Protein AF-A0A3N0FDI0-F1 (afdb_monomer_lite)

pLDDT: mean 93.11, std 6.27, range [53.53, 98.31]

Sequence (89 aa):
PDVLKSQYYPTLRNVLLQKGGASDKVKTFEDAHLNKLLDGIASATDRGKRLALVGEVQNYLIDQAYVIPIFEEPQVFAGRAATKGIGFE

Foldseek 3Di:
DDCLCQCCPQCHVNPVVADPYPDPPHDDDDDVVLNVLSVQLVPDPDPVSNVVSVVVSVVVCVVVVVDDDDDDDDDDDDDDPPDPDDDDD

Radius of gyration: 17.34 Å; chains: 1; bounding box: 39×26×46 Å

Organism: NCBI:txid1577887

Secondary structure (DSSP, 8-state):
---HHHHHSTTTT-TT--TTSS-SS--S---HHHHHHHHHHHH--SHHHHHHHHHHHHHHHHHTTS--------------TT-------

Structure (mmCIF, N/CA/C/O backbone):
data_AF-A0A3N0FDI0-F1
#
_entry.id   AF-A0A3N0FDI0-F1
#
loop_
_atom_site.group_PDB
_atom_site.id
_atom_site.type_symbol
_atom_site.label_atom_id
_atom_site.label_alt_id
_atom_site.label_comp_id
_atom_site.label_asym_id
_atom_site.label_entity_id
_atom_site.label_seq_id
_atom_site.pdbx_PDB_ins_code
_atom_site.Cartn_x
_atom_site.Cartn_y
_atom_site.Cartn_z
_atom_site.occupancy
_atom_site.B_iso_or_equiv
_atom_site.auth_seq_id
_atom_site.auth_comp_id
_atom_site.auth_asym_id
_atom_site.auth_atom_id
_atom_site.pdbx_PDB_model_num
ATOM 1 N N . PRO A 1 1 ? -9.326 6.300 0.626 1.00 53.53 1 PRO A N 1
ATOM 2 C CA . PRO A 1 1 ? -7.991 6.784 1.040 1.00 53.53 1 PRO A CA 1
ATOM 3 C C . PRO A 1 1 ? -7.047 5.587 1.084 1.00 53.53 1 PRO A C 1
ATOM 5 O O . PRO A 1 1 ? -7.198 4.724 1.935 1.00 53.53 1 PRO A O 1
ATOM 8 N N . ASP A 1 2 ? -6.193 5.482 0.077 1.00 72.62 2 ASP A N 1
ATOM 9 C CA . ASP A 1 2 ? -5.243 4.386 -0.063 1.00 72.62 2 ASP A CA 1
ATOM 10 C C . ASP A 1 2 ? -3.813 4.931 0.083 1.00 72.62 2 ASP A C 1
ATOM 12 O O . ASP A 1 2 ? -3.560 6.090 -0.254 1.00 72.62 2 ASP A O 1
ATOM 16 N N . VAL A 1 3 ? -2.893 4.119 0.607 1.00 87.81 3 VAL A N 1
ATOM 17 C CA . VAL A 1 3 ? -1.490 4.496 0.850 1.00 87.81 3 VAL A CA 1
ATOM 18 C C . VAL A 1 3 ? -0.495 3.645 0.055 1.00 87.81 3 VAL A C 1
ATOM 20 O O . VAL A 1 3 ? 0.710 3.749 0.302 1.00 87.81 3 VAL A O 1
ATOM 23 N N . LEU A 1 4 ? -0.953 2.840 -0.917 1.00 94.94 4 LEU A N 1
ATOM 24 C CA . LEU A 1 4 ? -0.104 1.891 -1.651 1.00 94.94 4 LEU A CA 1
ATOM 25 C C . LEU A 1 4 ? 1.069 2.586 -2.343 1.00 94.94 4 LEU A C 1
ATOM 27 O O . LEU A 1 4 ? 2.208 2.154 -2.175 1.00 94.94 4 LEU A O 1
ATOM 31 N N . LYS A 1 5 ? 0.844 3.711 -3.042 1.00 93.88 5 LYS A N 1
ATOM 32 C CA . LYS A 1 5 ? 1.954 4.443 -3.685 1.00 93.88 5 LYS A CA 1
ATOM 33 C C . LYS A 1 5 ? 2.982 4.899 -2.652 1.00 93.88 5 LYS A C 1
ATOM 35 O O . LYS A 1 5 ? 4.171 4.668 -2.830 1.00 93.88 5 LYS A O 1
ATOM 40 N N . SER A 1 6 ? 2.532 5.481 -1.540 1.00 94.50 6 SER A N 1
ATOM 41 C CA . SER A 1 6 ? 3.430 5.910 -0.461 1.00 94.50 6 SER A CA 1
ATOM 42 C C . SER A 1 6 ? 4.254 4.759 0.118 1.00 94.50 6 SER A C 1
ATOM 44 O O . SER A 1 6 ? 5.416 4.961 0.466 1.00 94.50 6 SER A O 1
ATOM 46 N N . GLN A 1 7 ? 3.668 3.566 0.229 1.00 95.00 7 GLN A N 1
ATOM 47 C CA . GLN A 1 7 ? 4.316 2.390 0.801 1.00 95.00 7 GLN A CA 1
ATOM 48 C C . GLN A 1 7 ? 5.332 1.743 -0.157 1.00 95.00 7 GLN A C 1
ATOM 50 O O . GLN A 1 7 ? 6.458 1.456 0.250 1.00 95.00 7 GLN A O 1
ATOM 55 N N . TYR A 1 8 ? 4.952 1.532 -1.420 1.00 95.38 8 TYR A N 1
ATOM 56 C CA . TYR A 1 8 ? 5.678 0.647 -2.341 1.00 95.38 8 TYR A CA 1
ATOM 57 C C . TYR A 1 8 ? 6.490 1.365 -3.429 1.00 95.38 8 TYR A C 1
ATOM 59 O O . TYR A 1 8 ? 7.381 0.748 -4.012 1.00 95.38 8 TYR A O 1
ATOM 67 N N . TYR A 1 9 ? 6.226 2.647 -3.706 1.00 95.44 9 TYR A N 1
ATOM 68 C CA . TYR A 1 9 ? 6.894 3.354 -4.803 1.00 95.44 9 TYR A CA 1
ATOM 69 C C . TYR A 1 9 ? 8.371 3.673 -4.475 1.00 95.44 9 TYR A C 1
ATOM 71 O O . TYR A 1 9 ? 8.652 4.083 -3.341 1.00 95.44 9 TYR A O 1
ATOM 79 N N . PRO A 1 10 ? 9.312 3.561 -5.441 1.00 94.00 10 PRO A N 1
ATOM 80 C CA . PRO A 1 10 ? 10.754 3.636 -5.182 1.00 94.00 10 PRO A CA 1
ATOM 81 C C . PRO A 1 10 ? 11.225 4.920 -4.497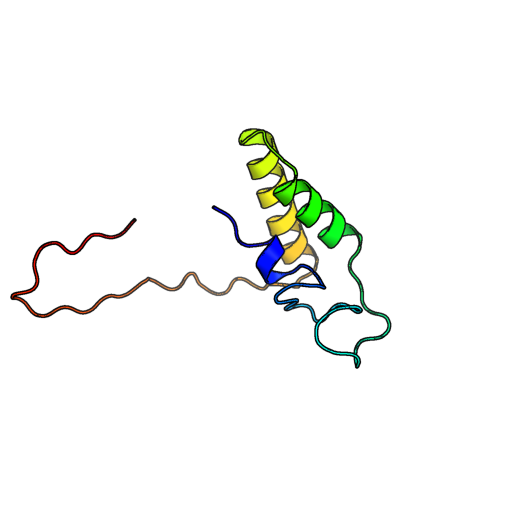 1.00 94.00 10 PRO A C 1
ATOM 83 O O . PRO A 1 10 ? 12.105 4.879 -3.646 1.00 94.00 10 PRO A O 1
ATOM 86 N N . THR A 1 11 ? 10.627 6.065 -4.830 1.00 92.81 11 THR A N 1
ATOM 87 C CA . THR A 1 11 ? 11.040 7.380 -4.309 1.00 92.81 11 THR A CA 1
ATOM 88 C C . THR A 1 11 ? 10.323 7.802 -3.021 1.00 92.81 11 THR A C 1
ATOM 90 O O . THR A 1 11 ? 10.492 8.934 -2.573 1.00 92.81 11 THR A O 1
ATOM 93 N N . LEU A 1 12 ? 9.504 6.922 -2.430 1.00 92.12 12 LEU A N 1
ATOM 94 C CA . LEU A 1 12 ? 8.756 7.171 -1.190 1.00 92.12 12 LEU A CA 1
ATOM 95 C C . LEU A 1 12 ? 9.276 6.253 -0.071 1.00 92.12 12 LEU A C 1
ATOM 97 O O . LEU A 1 12 ? 10.485 6.200 0.145 1.00 92.12 12 LEU A O 1
ATOM 101 N N . ARG A 1 13 ? 8.410 5.540 0.669 1.00 92.19 13 ARG A N 1
ATOM 102 C CA . ARG A 1 13 ? 8.875 4.624 1.731 1.00 92.19 13 ARG A CA 1
ATOM 103 C C . ARG A 1 13 ? 9.638 3.422 1.175 1.00 92.19 13 ARG A C 1
ATOM 105 O O . ARG A 1 13 ? 10.542 2.940 1.847 1.00 92.19 13 ARG A O 1
ATOM 112 N N . ASN A 1 14 ? 9.297 2.982 -0.040 1.00 92.75 14 ASN A N 1
ATOM 113 C CA . ASN A 1 14 ? 10.007 1.950 -0.795 1.00 92.75 14 ASN A CA 1
ATOM 114 C C . ASN A 1 14 ? 10.274 0.664 0.008 1.00 92.75 14 ASN A C 1
ATOM 116 O O . ASN A 1 14 ? 11.415 0.220 0.124 1.00 92.75 14 ASN A O 1
ATOM 120 N N . VAL A 1 15 ? 9.232 0.049 0.574 1.00 94.06 15 VAL A N 1
ATOM 121 C CA . VAL A 1 15 ? 9.414 -1.147 1.423 1.00 94.06 15 VAL A CA 1
ATOM 122 C C . VAL A 1 15 ? 9.983 -2.367 0.695 1.00 94.06 15 VAL A C 1
ATOM 124 O O . VAL A 1 15 ? 10.536 -3.249 1.342 1.00 94.06 15 VAL A O 1
ATOM 127 N N . LEU A 1 16 ? 9.902 -2.401 -0.638 1.00 94.56 16 LEU A N 1
ATOM 128 C CA . LEU A 1 16 ? 10.526 -3.443 -1.465 1.00 94.56 16 LEU A CA 1
ATOM 129 C C . LEU A 1 16 ? 12.004 -3.157 -1.766 1.00 94.56 16 LEU A C 1
ATOM 131 O O . LEU A 1 16 ? 12.661 -3.961 -2.420 1.00 94.56 16 LEU A O 1
ATOM 135 N N . LEU A 1 17 ? 12.523 -2.008 -1.319 1.00 94.38 17 LEU A N 1
ATOM 136 C CA . LEU A 1 17 ? 13.897 -1.565 -1.543 1.00 94.38 17 LEU A CA 1
ATOM 137 C C . LEU A 1 17 ? 14.279 -1.549 -3.030 1.00 94.38 17 LEU A C 1
ATOM 139 O O . LEU A 1 17 ? 15.400 -1.891 -3.391 1.00 94.38 17 LEU A O 1
ATOM 143 N N . GLN A 1 18 ? 13.363 -1.133 -3.906 1.00 94.69 18 GLN A N 1
ATOM 144 C CA . GLN A 1 18 ? 13.651 -0.966 -5.330 1.00 94.69 18 GLN A CA 1
ATOM 145 C C . GLN A 1 18 ? 14.792 0.042 -5.539 1.00 94.69 18 GLN A C 1
ATOM 147 O O . GLN A 1 18 ? 14.960 0.986 -4.755 1.00 94.69 18 GLN A O 1
ATOM 152 N N . LYS A 1 19 ? 15.563 -0.133 -6.616 1.00 95.00 19 LYS A N 1
ATOM 153 C CA . LYS A 1 19 ? 16.612 0.816 -7.009 1.00 95.00 19 LYS A CA 1
ATOM 154 C C . LYS A 1 19 ? 16.032 2.229 -7.188 1.00 95.00 19 LYS A C 1
ATOM 156 O O . LYS A 1 19 ? 14.876 2.397 -7.569 1.00 95.00 19 LYS A O 1
ATOM 161 N N . GLY A 1 20 ? 16.850 3.253 -6.948 1.00 87.69 20 GLY A N 1
ATOM 162 C CA . GLY A 1 20 ? 16.430 4.658 -7.068 1.00 87.69 20 GLY A CA 1
ATOM 163 C C . GLY A 1 20 ? 15.665 5.209 -5.856 1.00 87.69 20 GLY A C 1
ATOM 164 O O . GLY A 1 20 ? 15.205 6.348 -5.906 1.00 87.69 20 GLY A O 1
ATOM 165 N N . GLY A 1 21 ? 15.542 4.427 -4.779 1.00 86.75 21 GLY A N 1
ATOM 166 C CA . GLY A 1 21 ? 15.037 4.895 -3.488 1.00 86.75 21 GLY A CA 1
ATOM 167 C C . GLY A 1 21 ? 16.123 5.351 -2.515 1.00 86.75 21 GLY A C 1
ATOM 168 O O . GLY A 1 21 ? 17.233 5.694 -2.909 1.00 86.75 21 GLY A O 1
ATOM 169 N N . ALA A 1 22 ? 15.803 5.336 -1.216 1.00 82.31 22 ALA A N 1
ATOM 170 C CA . ALA A 1 22 ? 16.678 5.862 -0.161 1.00 82.31 22 ALA A CA 1
ATOM 171 C C . ALA A 1 22 ? 18.016 5.114 0.009 1.00 82.31 22 ALA A C 1
ATOM 173 O O . ALA A 1 22 ? 18.960 5.671 0.566 1.00 82.31 22 ALA A O 1
ATOM 174 N N . SER A 1 23 ? 18.109 3.857 -0.441 1.00 83.06 23 SER A N 1
ATOM 175 C CA . SER A 1 23 ? 19.348 3.078 -0.395 1.00 83.06 23 SER A CA 1
ATOM 176 C C . SER A 1 23 ? 20.017 3.034 -1.762 1.00 83.06 23 SER A C 1
ATOM 178 O O . SER A 1 23 ? 19.413 2.630 -2.752 1.00 83.06 23 SER A O 1
ATOM 180 N N . ASP A 1 24 ? 21.306 3.350 -1.795 1.00 88.00 24 ASP A N 1
ATOM 181 C CA . ASP A 1 24 ? 22.158 3.186 -2.967 1.00 88.00 24 ASP A CA 1
ATOM 182 C C . ASP A 1 24 ? 22.644 1.739 -3.155 1.00 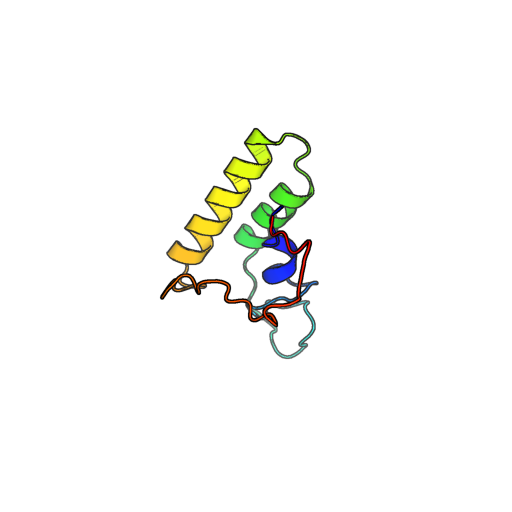88.00 24 ASP A C 1
ATOM 184 O O . ASP A 1 24 ? 23.281 1.440 -4.162 1.00 88.00 24 ASP A O 1
ATOM 188 N N . LYS A 1 25 ? 22.359 0.824 -2.222 1.00 91.56 25 LYS A N 1
ATOM 189 C CA . LYS A 1 25 ? 22.862 -0.559 -2.255 1.00 91.56 25 LYS A CA 1
ATOM 190 C C . LYS A 1 25 ? 22.144 -1.432 -3.277 1.00 91.56 25 LYS A C 1
ATOM 192 O O . LYS A 1 25 ? 22.757 -2.333 -3.846 1.00 91.56 25 LYS A O 1
ATOM 197 N N . VAL A 1 26 ? 20.862 -1.172 -3.530 1.00 92.44 26 VAL A N 1
ATOM 198 C CA . VAL A 1 26 ? 20.089 -1.934 -4.513 1.00 92.44 26 VAL A CA 1
ATOM 199 C C . VAL A 1 26 ? 20.304 -1.327 -5.891 1.00 92.44 26 VAL A C 1
ATOM 201 O O . VAL A 1 26 ? 19.894 -0.202 -6.169 1.00 92.44 26 VAL A O 1
ATOM 204 N N . LYS A 1 27 ? 20.996 -2.073 -6.753 1.00 92.62 27 LYS A N 1
ATOM 205 C CA . LYS A 1 27 ? 21.388 -1.602 -8.089 1.00 92.62 27 LYS A CA 1
ATOM 206 C C . LYS A 1 27 ? 20.471 -2.098 -9.204 1.00 92.62 27 LYS A C 1
ATOM 208 O O . LYS A 1 27 ? 20.358 -1.432 -10.228 1.00 92.62 27 LYS A O 1
ATOM 213 N N . THR A 1 28 ? 19.840 -3.257 -9.024 1.00 94.94 28 THR A N 1
ATOM 214 C CA . THR A 1 28 ? 19.205 -3.994 -10.129 1.00 94.94 28 THR A CA 1
ATOM 215 C C . THR A 1 28 ? 17.713 -4.217 -9.945 1.00 94.94 28 THR A C 1
ATOM 217 O O . THR A 1 28 ? 16.984 -4.117 -10.927 1.00 94.94 28 THR A O 1
ATOM 220 N N . PHE A 1 29 ? 17.254 -4.491 -8.721 1.00 95.56 29 PHE A N 1
ATOM 221 C CA . PHE A 1 29 ? 15.851 -4.806 -8.475 1.00 95.56 29 PHE A CA 1
ATOM 222 C C . PHE A 1 29 ? 14.947 -3.590 -8.710 1.00 95.56 29 PHE A C 1
ATOM 224 O O . PHE A 1 29 ? 15.177 -2.503 -8.176 1.00 95.56 29 PHE A O 1
ATOM 231 N N . GLU A 1 30 ? 13.923 -3.799 -9.526 1.00 95.75 30 GLU A N 1
ATOM 232 C CA . GLU A 1 30 ? 12.868 -2.854 -9.868 1.00 95.75 30 GLU A CA 1
ATOM 233 C C . GLU A 1 30 ? 11.649 -3.660 -10.319 1.00 95.75 30 GLU A C 1
ATOM 235 O O . GLU A 1 30 ? 11.791 -4.617 -11.080 1.00 95.75 30 GLU A O 1
ATOM 240 N N . ASP A 1 31 ? 10.462 -3.229 -9.907 1.00 97.44 31 ASP A N 1
ATOM 241 C CA . ASP A 1 31 ? 9.193 -3.726 -10.418 1.00 97.44 31 ASP A CA 1
ATOM 242 C C . ASP A 1 31 ? 8.463 -2.604 -11.169 1.00 97.44 31 ASP A C 1
ATOM 244 O O . ASP A 1 31 ? 7.637 -1.861 -10.632 1.00 97.44 31 ASP A O 1
ATOM 248 N N . ALA A 1 32 ? 8.809 -2.448 -12.447 1.00 97.38 32 ALA A N 1
ATOM 249 C CA . ALA A 1 32 ? 8.255 -1.392 -13.290 1.00 97.38 32 ALA A CA 1
ATOM 250 C C . ALA A 1 32 ? 6.741 -1.551 -13.523 1.00 97.38 32 ALA A C 1
ATOM 252 O O . ALA A 1 32 ? 6.043 -0.557 -13.748 1.00 97.38 32 ALA A O 1
ATOM 253 N N . HIS A 1 33 ? 6.222 -2.782 -13.464 1.00 98.19 33 HIS A N 1
ATOM 254 C CA . HIS A 1 33 ? 4.796 -3.042 -13.618 1.00 98.19 33 HIS A CA 1
ATOM 255 C C . HIS A 1 33 ? 4.021 -2.507 -12.413 1.00 98.19 33 HIS A C 1
ATOM 257 O O . HIS A 1 33 ? 3.113 -1.690 -12.587 1.00 98.19 33 HIS A O 1
ATOM 263 N N . LEU A 1 34 ? 4.447 -2.871 -11.200 1.00 98.00 34 LEU A N 1
ATOM 264 C CA . LEU A 1 34 ? 3.889 -2.327 -9.966 1.00 98.00 34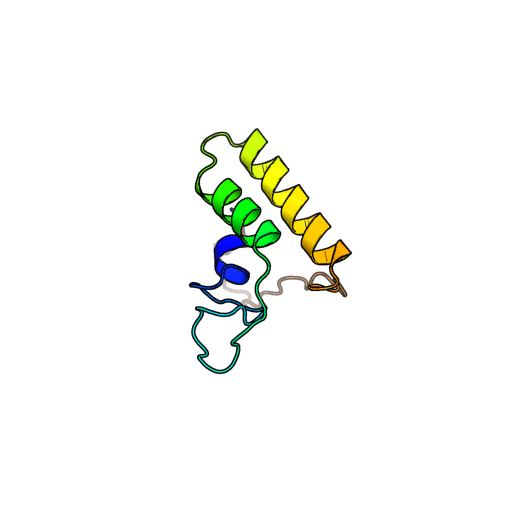 LEU A CA 1
ATOM 265 C C . LEU A 1 34 ? 3.979 -0.796 -9.948 1.00 98.00 34 LEU A C 1
ATOM 267 O O . LEU A 1 34 ? 2.985 -0.126 -9.672 1.00 98.00 34 LEU A O 1
ATOM 271 N N . ASN A 1 35 ? 5.128 -0.224 -10.316 1.00 97.44 35 ASN A N 1
ATOM 272 C CA . ASN A 1 35 ? 5.315 1.230 -10.335 1.00 97.44 35 ASN A CA 1
ATOM 273 C C . ASN A 1 35 ? 4.305 1.930 -11.261 1.00 97.44 35 ASN A C 1
ATOM 275 O O . ASN A 1 35 ? 3.698 2.927 -10.865 1.00 97.44 35 ASN A O 1
ATOM 279 N N . LYS A 1 36 ? 4.036 1.364 -12.445 1.00 98.31 36 LYS A N 1
ATOM 280 C CA . LYS A 1 36 ? 3.023 1.884 -13.375 1.00 98.31 36 LYS A CA 1
ATOM 281 C C . LYS A 1 36 ? 1.611 1.845 -12.785 1.00 98.31 36 LYS A C 1
ATOM 283 O O . LYS A 1 36 ? 0.852 2.800 -12.967 1.00 98.31 36 LYS A O 1
ATOM 288 N N . LEU A 1 37 ? 1.245 0.769 -12.088 1.00 97.94 37 LEU A N 1
ATOM 289 C CA . LEU A 1 37 ? -0.058 0.669 -11.424 1.00 97.94 37 LEU A CA 1
ATOM 290 C C . LEU A 1 37 ? -0.202 1.721 -10.313 1.00 97.94 37 LEU A C 1
ATOM 292 O O . LEU A 1 37 ? -1.222 2.409 -10.235 1.00 97.94 37 LEU A O 1
ATOM 296 N N . LEU A 1 38 ? 0.846 1.906 -9.504 1.00 97.25 38 LEU A N 1
ATOM 297 C CA . LEU A 1 38 ? 0.886 2.903 -8.431 1.00 97.25 38 LEU A CA 1
ATOM 298 C C . LEU A 1 38 ? 0.778 4.340 -8.965 1.00 97.25 38 LEU A C 1
ATOM 300 O O . LEU A 1 38 ? 0.070 5.164 -8.380 1.00 97.25 38 LEU A O 1
ATOM 304 N N . ASP A 1 39 ? 1.432 4.647 -10.086 1.00 96.94 39 ASP A N 1
ATOM 305 C CA . ASP A 1 39 ? 1.249 5.924 -10.782 1.00 96.94 39 ASP A CA 1
ATOM 306 C C . ASP A 1 39 ? -0.183 6.096 -11.288 1.00 96.94 39 ASP A C 1
ATOM 308 O O . ASP A 1 39 ? -0.780 7.159 -11.103 1.00 96.94 39 ASP A O 1
ATOM 312 N N . GLY A 1 40 ? -0.775 5.032 -11.834 1.00 96.75 40 GLY A N 1
ATOM 313 C CA . GLY A 1 40 ? -2.175 5.009 -12.244 1.00 96.75 40 GLY A CA 1
ATOM 314 C C . GLY A 1 40 ? -3.136 5.381 -11.111 1.00 96.75 40 GLY A C 1
ATOM 315 O O . GLY A 1 40 ? -4.031 6.200 -11.324 1.00 96.75 40 GLY A O 1
ATOM 316 N N . ILE A 1 41 ? -2.937 4.836 -9.903 1.00 95.75 41 ILE A N 1
ATOM 317 C CA . ILE A 1 41 ? -3.749 5.170 -8.717 1.00 95.75 41 ILE A CA 1
ATOM 318 C C . ILE A 1 41 ? -3.657 6.668 -8.402 1.00 95.75 41 ILE A C 1
ATOM 320 O O . ILE A 1 41 ? -4.681 7.308 -8.155 1.00 95.75 41 ILE A O 1
ATOM 324 N N . ALA A 1 42 ? -2.444 7.231 -8.428 1.00 94.19 42 ALA A N 1
ATOM 325 C CA . ALA A 1 42 ? -2.204 8.633 -8.090 1.00 94.19 42 ALA A CA 1
ATOM 326 C C . ALA A 1 42 ? -2.785 9.613 -9.121 1.00 94.19 42 ALA A C 1
ATOM 328 O O . ALA A 1 42 ? -3.201 10.710 -8.755 1.00 94.19 42 ALA A O 1
ATOM 329 N N . SER A 1 43 ? -2.831 9.226 -10.396 1.00 95.81 43 SER A N 1
ATOM 330 C CA . SER A 1 43 ? -3.367 10.060 -11.477 1.00 95.81 43 SER A CA 1
ATOM 331 C C . SER A 1 43 ? -4.865 9.854 -11.743 1.00 95.81 43 SER A C 1
ATOM 333 O O . SER A 1 43 ? -5.462 10.626 -12.494 1.00 95.81 43 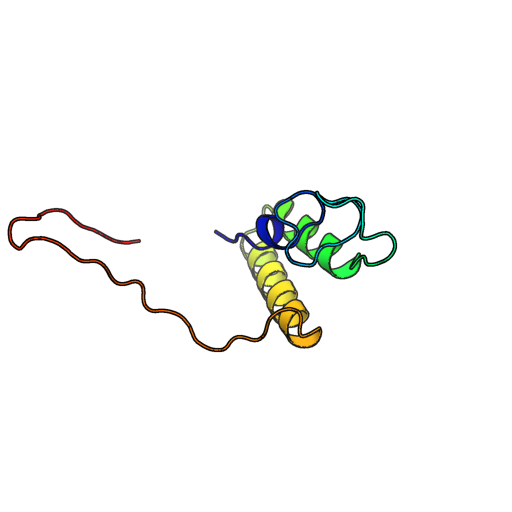SER A O 1
ATOM 335 N N . ALA A 1 44 ? -5.500 8.832 -11.159 1.00 95.50 44 ALA A N 1
ATOM 336 C CA . ALA A 1 44 ? -6.915 8.542 -11.375 1.00 95.50 44 ALA A CA 1
ATOM 337 C C . ALA A 1 44 ? -7.839 9.519 -10.621 1.00 95.50 44 ALA A C 1
ATOM 339 O O . ALA A 1 44 ? -7.991 9.467 -9.394 1.00 95.50 44 ALA A O 1
ATOM 340 N N . THR A 1 45 ? -8.514 10.382 -11.385 1.00 95.31 45 THR A N 1
ATOM 341 C CA . THR A 1 45 ? -9.526 11.323 -10.880 1.00 95.31 45 THR A CA 1
ATOM 342 C C . THR A 1 45 ? -10.873 10.643 -10.629 1.00 95.31 45 THR A C 1
ATOM 344 O O . THR A 1 45 ? -11.532 10.945 -9.634 1.00 95.31 45 THR A O 1
ATOM 347 N N . ASP A 1 46 ? -11.253 9.685 -11.481 1.00 97.06 46 ASP A N 1
ATOM 348 C CA . ASP A 1 46 ? -12.458 8.875 -11.300 1.00 97.06 46 ASP A CA 1
ATOM 349 C C . ASP A 1 46 ? -12.309 7.879 -10.138 1.00 97.06 46 ASP A C 1
ATOM 351 O O . ASP A 1 46 ? -11.318 7.148 -10.029 1.00 97.06 46 ASP A O 1
ATOM 355 N N . ARG A 1 47 ? -13.326 7.826 -9.270 1.00 95.00 47 ARG A N 1
ATOM 356 C CA . ARG A 1 47 ? -13.310 6.982 -8.070 1.00 95.00 47 ARG A CA 1
ATOM 357 C C . ARG A 1 47 ? -13.378 5.495 -8.414 1.00 95.00 47 ARG A C 1
ATOM 359 O O . ARG A 1 47 ? -12.666 4.722 -7.778 1.00 95.00 47 ARG A O 1
ATOM 366 N N . GLY A 1 48 ? -14.218 5.097 -9.370 1.00 96.56 48 GLY A N 1
ATOM 367 C CA . GLY A 1 48 ? -14.394 3.689 -9.738 1.00 96.56 48 GLY A CA 1
ATOM 368 C C . GLY A 1 48 ? -13.113 3.105 -10.324 1.00 96.56 48 GLY A C 1
ATOM 369 O O . GLY A 1 48 ? -12.613 2.086 -9.850 1.00 96.56 48 GLY A O 1
ATOM 370 N N . LYS A 1 49 ? -12.512 3.826 -11.272 1.00 96.50 49 LYS A N 1
ATOM 371 C CA . LYS A 1 49 ? -11.219 3.490 -11.868 1.00 96.50 49 LYS A CA 1
ATOM 372 C C . LYS A 1 49 ? -10.111 3.404 -10.823 1.00 96.50 49 LYS A C 1
ATOM 374 O O . LYS A 1 49 ? -9.324 2.463 -10.848 1.00 96.50 49 LYS A O 1
ATOM 379 N N . ARG A 1 50 ? -10.051 4.359 -9.888 1.00 96.56 50 ARG A N 1
ATOM 380 C CA . ARG A 1 50 ? -9.050 4.330 -8.814 1.00 96.56 50 ARG A CA 1
ATOM 381 C C . ARG A 1 50 ? -9.211 3.103 -7.914 1.00 96.56 50 ARG A C 1
ATOM 383 O O . ARG A 1 50 ? -8.210 2.494 -7.566 1.00 96.56 50 ARG A O 1
ATOM 390 N N . LEU A 1 51 ? -10.442 2.723 -7.561 1.00 96.25 51 LEU A N 1
ATOM 391 C CA . LEU A 1 51 ? -10.701 1.523 -6.754 1.00 96.25 51 LEU A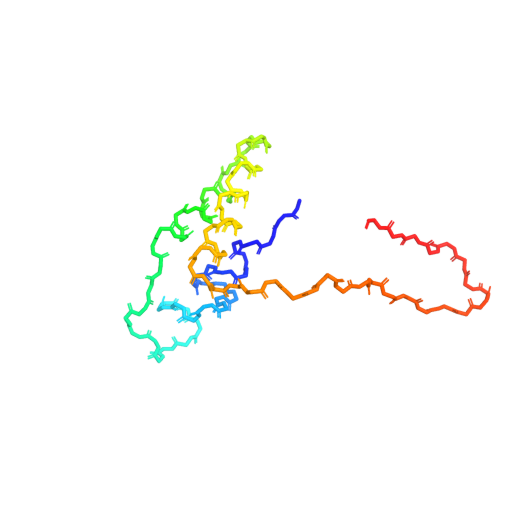 CA 1
ATOM 392 C C . LEU A 1 51 ? -10.326 0.232 -7.492 1.00 96.25 51 LEU A C 1
ATOM 394 O O . LEU A 1 51 ? -9.745 -0.657 -6.877 1.00 96.25 51 LEU A O 1
ATOM 398 N N . ALA A 1 52 ? -10.594 0.148 -8.797 1.00 96.94 52 ALA A N 1
ATOM 399 C CA . ALA A 1 52 ? -10.177 -0.995 -9.610 1.00 96.94 52 ALA A CA 1
ATOM 400 C C . ALA A 1 52 ? -8.646 -1.154 -9.627 1.00 96.94 52 ALA A C 1
ATOM 402 O O . ALA A 1 52 ? -8.144 -2.246 -9.383 1.00 96.94 52 ALA A O 1
ATOM 403 N N . LEU A 1 53 ? -7.908 -0.053 -9.816 1.00 97.62 53 LEU A N 1
ATOM 404 C CA . LEU A 1 53 ? -6.440 -0.053 -9.775 1.00 97.62 53 LEU A CA 1
ATOM 405 C C . LEU A 1 53 ? -5.884 -0.431 -8.394 1.00 97.62 53 LEU A C 1
ATOM 407 O O . LEU A 1 53 ? -4.895 -1.151 -8.310 1.00 97.62 53 LEU A O 1
ATOM 411 N N . VAL A 1 54 ? -6.516 0.027 -7.307 1.00 97.06 54 VAL A N 1
ATOM 412 C CA . VAL A 1 54 ? -6.148 -0.383 -5.938 1.00 97.06 54 VAL A CA 1
ATOM 413 C C . VAL A 1 54 ? -6.300 -1.897 -5.769 1.00 97.06 54 VAL A C 1
ATOM 415 O O . VAL A 1 54 ? -5.386 -2.536 -5.255 1.00 97.06 54 VAL A O 1
ATOM 418 N N . GLY A 1 55 ? -7.411 -2.476 -6.236 1.00 96.44 55 GLY A N 1
ATOM 419 C CA . GLY A 1 55 ? -7.622 -3.926 -6.198 1.00 96.44 55 GLY A CA 1
ATOM 420 C C . GLY A 1 55 ? -6.592 -4.697 -7.028 1.00 96.44 55 GLY A C 1
ATOM 421 O O . GLY A 1 55 ? -6.066 -5.707 -6.570 1.00 96.44 55 GLY A O 1
ATOM 422 N N . GLU A 1 56 ? -6.244 -4.190 -8.213 1.00 97.94 56 GLU A N 1
ATOM 423 C CA . GLU A 1 56 ? -5.211 -4.784 -9.072 1.00 97.94 56 GLU A CA 1
ATOM 424 C C . GLU A 1 56 ? -3.837 -4.802 -8.389 1.00 97.94 56 GLU A C 1
ATOM 426 O O . GLU A 1 56 ? -3.180 -5.841 -8.363 1.00 97.94 56 GLU A O 1
ATOM 431 N N . VAL A 1 57 ? -3.430 -3.696 -7.756 1.00 97.62 57 VAL A N 1
ATOM 432 C CA . VAL A 1 57 ? -2.176 -3.648 -6.987 1.00 97.62 57 VAL A CA 1
ATOM 433 C C . VAL A 1 57 ? -2.201 -4.629 -5.818 1.00 97.62 57 VAL A C 1
ATOM 435 O O . VAL A 1 57 ? -1.214 -5.325 -5.601 1.00 97.62 57 VAL A O 1
ATOM 438 N N . GLN A 1 58 ? -3.300 -4.708 -5.064 1.00 95.94 58 GLN A N 1
ATOM 439 C CA . GLN A 1 58 ? -3.401 -5.633 -3.931 1.00 95.94 58 GLN A CA 1
ATOM 440 C C . GLN A 1 58 ? -3.263 -7.095 -4.369 1.00 95.94 58 GLN A C 1
ATOM 442 O O . GLN A 1 58 ? -2.485 -7.828 -3.761 1.00 95.94 58 GLN A O 1
ATOM 447 N N . ASN A 1 59 ? -3.944 -7.492 -5.448 1.00 97.19 59 ASN A N 1
ATOM 448 C CA . ASN A 1 59 ? -3.799 -8.832 -6.020 1.00 97.19 59 ASN A CA 1
ATOM 449 C C . ASN A 1 59 ? -2.354 -9.088 -6.461 1.00 97.19 59 ASN A C 1
ATOM 451 O O . ASN A 1 59 ? -1.765 -10.092 -6.078 1.00 97.19 59 ASN A O 1
ATOM 455 N N . TYR A 1 60 ? -1.741 -8.137 -7.171 1.00 98.12 60 TYR A N 1
ATOM 456 C CA . TYR A 1 60 ? -0.367 -8.276 -7.645 1.00 98.12 60 TYR A CA 1
ATOM 457 C C . TYR A 1 60 ? 0.650 -8.442 -6.503 1.00 98.12 60 TYR A C 1
ATOM 459 O O . TYR A 1 60 ? 1.555 -9.269 -6.594 1.00 98.12 60 TYR A O 1
ATOM 467 N N . LEU A 1 61 ? 0.501 -7.692 -5.404 1.00 97.00 61 LEU A N 1
ATOM 468 C CA . LEU A 1 61 ? 1.372 -7.823 -4.227 1.00 97.00 61 LEU A CA 1
ATOM 469 C C . LEU A 1 61 ? 1.300 -9.224 -3.599 1.00 97.00 61 LEU A C 1
ATOM 471 O O . LEU A 1 61 ? 2.318 -9.720 -3.112 1.00 97.00 61 LEU A O 1
ATOM 475 N N . ILE A 1 62 ? 0.117 -9.845 -3.615 1.00 96.88 62 ILE A N 1
ATOM 476 C CA . ILE A 1 62 ? -0.101 -11.217 -3.139 1.00 96.88 62 ILE A CA 1
ATOM 477 C C . ILE A 1 62 ? 0.493 -12.218 -4.135 1.00 96.88 62 ILE A C 1
ATOM 479 O O . ILE A 1 62 ? 1.248 -13.098 -3.728 1.00 96.88 62 ILE A O 1
ATOM 483 N N . ASP A 1 63 ? 0.222 -12.052 -5.431 1.00 97.94 63 ASP A N 1
ATOM 484 C CA . ASP A 1 63 ? 0.698 -12.949 -6.491 1.00 97.94 63 ASP A CA 1
ATOM 485 C C . ASP A 1 63 ? 2.232 -12.987 -6.583 1.00 97.94 63 ASP A C 1
ATOM 487 O O . ASP A 1 63 ? 2.816 -14.039 -6.839 1.00 97.94 63 ASP A O 1
ATOM 491 N N . GLN A 1 64 ? 2.904 -11.855 -6.335 1.00 97.50 64 GLN A N 1
ATOM 492 C CA . GLN A 1 64 ? 4.369 -11.772 -6.254 1.00 97.50 64 GLN A CA 1
ATOM 493 C C . GLN A 1 64 ? 4.939 -12.166 -4.882 1.00 97.50 64 GLN A C 1
ATOM 495 O O . GLN A 1 64 ? 6.154 -12.133 -4.689 1.00 97.50 64 GLN A O 1
ATOM 500 N N . ALA A 1 65 ? 4.084 -12.510 -3.914 1.00 96.50 65 ALA A N 1
ATOM 501 C CA . ALA A 1 65 ? 4.455 -12.790 -2.528 1.00 96.50 65 ALA A CA 1
ATOM 502 C C . ALA A 1 65 ? 5.269 -11.666 -1.850 1.00 96.50 65 ALA A C 1
ATOM 504 O O . ALA A 1 65 ? 6.043 -11.911 -0.924 1.00 96.50 65 ALA A O 1
ATOM 505 N N . TYR A 1 66 ? 5.083 -10.414 -2.279 1.00 96.12 66 TYR A N 1
ATOM 506 C CA . TYR A 1 66 ? 5.695 -9.243 -1.643 1.00 96.12 66 TYR A CA 1
ATOM 507 C C . TYR A 1 66 ? 5.052 -8.915 -0.293 1.00 96.12 66 TYR A C 1
ATOM 509 O O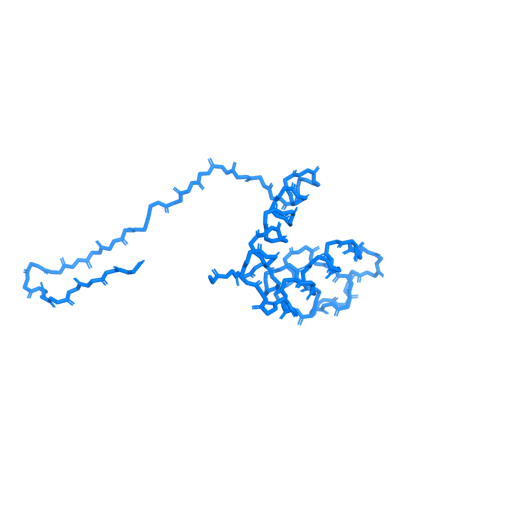 . TYR A 1 66 ? 5.674 -8.279 0.559 1.00 96.12 66 TYR A O 1
ATOM 517 N N . VAL A 1 67 ? 3.808 -9.352 -0.095 1.00 93.31 67 VAL A N 1
ATOM 518 C CA . VAL A 1 67 ? 3.083 -9.272 1.171 1.00 93.31 67 VAL A CA 1
ATOM 519 C C . VAL A 1 67 ? 2.395 -10.607 1.412 1.00 93.31 67 VAL A C 1
ATOM 521 O O . VAL A 1 67 ? 1.712 -11.123 0.533 1.00 93.31 67 VAL A O 1
ATOM 524 N N . ILE A 1 68 ? 2.536 -11.139 2.624 1.00 93.44 68 ILE A N 1
ATOM 525 C CA . ILE A 1 68 ? 1.805 -12.320 3.085 1.00 93.44 68 ILE A CA 1
ATOM 526 C C . ILE A 1 68 ? 0.873 -11.851 4.205 1.00 93.44 68 ILE A C 1
ATOM 528 O O . ILE A 1 68 ? 1.355 -11.565 5.303 1.00 93.44 68 ILE A O 1
ATOM 532 N N . PRO A 1 69 ? -0.439 -11.711 3.953 1.00 91.44 69 PRO A N 1
ATOM 533 C CA . PRO A 1 69 ? -1.387 -11.341 4.996 1.00 91.44 69 PRO A CA 1
ATOM 534 C C . PRO A 1 69 ? -1.483 -12.462 6.037 1.00 91.44 69 PRO A C 1
ATOM 536 O O . PRO A 1 69 ? -1.768 -13.605 5.688 1.00 91.44 69 PRO A O 1
ATOM 539 N N . ILE A 1 70 ? -1.239 -12.144 7.311 1.00 92.00 70 ILE A N 1
ATOM 540 C CA . ILE A 1 70 ? -1.302 -13.124 8.413 1.00 92.00 70 ILE A CA 1
ATOM 541 C C . ILE A 1 70 ? -2.544 -12.887 9.274 1.00 92.00 70 ILE A C 1
ATOM 543 O O . ILE A 1 70 ? -3.265 -13.826 9.597 1.00 92.00 70 ILE A O 1
ATOM 547 N N . PHE A 1 71 ? -2.797 -11.634 9.644 1.00 90.75 71 PHE A N 1
ATOM 548 C CA . PHE A 1 71 ? -3.972 -11.218 10.398 1.00 90.75 71 PHE A CA 1
ATOM 549 C C . PHE A 1 71 ? -4.226 -9.725 10.170 1.00 90.75 71 PHE A C 1
ATOM 551 O O . PHE A 1 71 ? -3.313 -8.988 9.795 1.00 90.75 71 PHE A O 1
ATOM 558 N N . GLU A 1 72 ? -5.458 -9.286 10.406 1.00 88.38 72 GLU A N 1
ATOM 559 C CA . GLU A 1 72 ? -5.799 -7.870 10.521 1.00 88.38 72 GLU A CA 1
ATOM 560 C C . GLU A 1 72 ? -5.822 -7.517 12.011 1.00 88.38 72 GLU A C 1
ATOM 562 O O . GLU A 1 72 ? -6.589 -8.100 12.782 1.00 88.38 72 GLU A O 1
ATOM 567 N N . GLU A 1 73 ? -4.922 -6.634 12.441 1.00 87.69 73 GLU A N 1
ATOM 568 C CA . GLU A 1 73 ? -4.805 -6.279 13.854 1.00 87.69 73 GLU A CA 1
ATOM 569 C C . GLU A 1 73 ? -5.991 -5.410 14.287 1.00 87.69 73 GLU A C 1
ATOM 571 O O . GLU A 1 73 ? -6.234 -4.367 13.673 1.00 87.69 73 GLU A O 1
ATOM 576 N N . PRO A 1 74 ? -6.738 -5.790 15.341 1.00 88.19 74 PRO A N 1
ATOM 577 C CA . PRO A 1 74 ? -7.788 -4.931 15.855 1.00 88.19 74 PRO A CA 1
ATOM 578 C C . PRO A 1 74 ? -7.168 -3.655 16.423 1.00 88.19 74 PRO A C 1
ATOM 580 O O . PRO A 1 74 ? -6.254 -3.699 17.247 1.00 88.19 74 PRO A O 1
ATOM 583 N N . GLN A 1 75 ? -7.717 -2.507 16.041 1.00 89.75 75 GLN A N 1
ATOM 584 C CA . GLN A 1 75 ? -7.312 -1.243 16.635 1.00 89.75 75 GLN A CA 1
ATOM 585 C C . GLN A 1 75 ? -7.895 -1.130 18.053 1.00 89.75 75 GLN A C 1
ATOM 587 O O . GLN A 1 75 ? -9.106 -0.991 18.234 1.00 89.75 75 GLN A O 1
ATOM 592 N N . VAL A 1 76 ? -7.032 -1.186 19.071 1.00 91.50 76 VAL A N 1
ATOM 593 C CA . VAL A 1 76 ? -7.433 -1.116 20.486 1.00 91.50 76 VAL A CA 1
ATOM 594 C C . VAL A 1 76 ? -7.125 0.261 21.065 1.00 91.50 76 VAL A C 1
ATOM 596 O O . VAL A 1 76 ? -6.014 0.774 20.945 1.00 91.50 76 VAL A O 1
ATOM 599 N N . PHE A 1 77 ? -8.104 0.841 21.758 1.00 90.94 77 PHE A N 1
ATOM 600 C CA . PHE A 1 77 ? -7.963 2.111 22.464 1.00 90.94 77 PHE A CA 1
ATOM 601 C C . PHE A 1 77 ? -8.258 1.929 23.952 1.00 90.94 77 PHE A C 1
ATOM 603 O O . PHE A 1 77 ? -9.172 1.198 24.331 1.00 90.94 77 PHE A O 1
ATOM 610 N N . ALA A 1 78 ? -7.515 2.637 24.801 1.00 91.56 78 ALA A N 1
ATOM 611 C CA . ALA A 1 78 ? -7.750 2.686 26.238 1.00 91.56 78 ALA A CA 1
ATOM 612 C C . ALA A 1 78 ? -8.098 4.116 26.663 1.00 91.56 78 ALA A C 1
ATOM 614 O O . ALA A 1 78 ? -7.479 5.082 26.219 1.00 91.56 78 ALA A O 1
ATOM 615 N N . GLY A 1 79 ? -9.086 4.252 27.546 1.00 91.81 79 GLY A N 1
ATOM 616 C CA . GLY A 1 79 ? -9.530 5.537 28.073 1.00 91.81 79 GLY A CA 1
ATOM 617 C C . GLY A 1 79 ? -9.906 5.435 29.545 1.00 91.81 79 GLY A C 1
ATOM 618 O O . GLY A 1 79 ? -10.285 4.374 30.040 1.00 91.81 79 GLY A O 1
ATOM 619 N N . ARG A 1 80 ? -9.813 6.554 30.266 1.00 95.25 80 ARG A N 1
ATOM 620 C CA . ARG A 1 80 ? -10.322 6.647 31.638 1.00 95.25 80 ARG A CA 1
ATOM 621 C C . ARG A 1 80 ? -11.852 6.727 31.598 1.00 95.25 80 ARG A C 1
ATOM 623 O O . ARG A 1 80 ? -12.410 7.320 30.685 1.00 95.25 80 ARG A O 1
ATOM 630 N N . ALA A 1 81 ? -12.541 6.232 32.627 1.00 92.69 81 ALA A N 1
ATOM 631 C CA . ALA A 1 81 ? -14.013 6.257 32.693 1.00 92.69 81 ALA A CA 1
ATOM 632 C C . ALA A 1 81 ? -14.640 7.664 32.536 1.00 92.69 81 ALA A C 1
ATOM 634 O O . ALA A 1 81 ? -15.767 7.808 32.063 1.00 92.69 81 ALA A O 1
ATOM 635 N N . ALA A 1 82 ? -13.907 8.710 32.929 1.00 95.50 82 ALA A N 1
ATOM 636 C CA . ALA A 1 82 ? -14.332 10.102 32.796 1.00 95.50 82 ALA A CA 1
ATOM 637 C C . ALA A 1 82 ? -14.156 10.675 31.377 1.00 95.50 82 ALA A C 1
ATOM 639 O O . ALA A 1 82 ? -14.631 11.777 31.118 1.00 95.50 82 ALA A O 1
ATOM 640 N N . THR A 1 83 ? -13.491 9.965 30.462 1.00 95.38 83 THR A N 1
ATOM 641 C CA . THR A 1 83 ? -13.286 10.434 29.091 1.00 95.38 83 THR A CA 1
ATOM 642 C C . THR A 1 83 ? -14.616 10.469 28.339 1.00 95.38 83 THR A C 1
ATOM 644 O O . THR A 1 83 ? -15.382 9.505 28.354 1.00 95.38 83 THR A O 1
ATOM 647 N N . LYS A 1 84 ? -14.905 11.598 27.685 1.00 94.50 84 LYS A N 1
ATOM 648 C CA . LYS A 1 84 ? -16.114 11.832 26.885 1.00 94.50 84 LYS A CA 1
ATOM 649 C C . LYS A 1 84 ? -15.720 12.341 25.501 1.00 94.50 84 LYS A C 1
ATOM 651 O O . LYS A 1 84 ? -14.677 12.969 25.360 1.00 94.50 84 LYS A O 1
ATOM 656 N N . GLY A 1 85 ? -16.568 12.086 24.507 1.00 93.88 85 GLY A N 1
ATOM 657 C CA . GLY A 1 85 ? -16.393 12.618 23.152 1.00 93.88 85 GLY A CA 1
ATOM 658 C C . GLY A 1 85 ? -15.340 11.913 22.290 1.00 93.88 85 GLY A C 1
ATOM 659 O O . GLY A 1 85 ? -14.920 12.487 21.294 1.00 93.88 85 GLY A O 1
ATOM 660 N N . ILE A 1 86 ? -14.910 10.695 22.642 1.00 90.94 86 ILE A N 1
ATOM 661 C CA . ILE A 1 86 ? -14.091 9.870 21.739 1.00 90.94 86 ILE A CA 1
ATOM 662 C C . ILE A 1 86 ? -14.976 9.324 20.610 1.00 90.94 86 ILE A C 1
ATOM 664 O O . ILE A 1 86 ? -16.039 8.764 20.881 1.00 90.94 86 ILE A O 1
ATOM 668 N N . GLY A 1 87 ? -14.502 9.451 19.371 1.00 89.56 87 GLY A N 1
ATOM 669 C CA . GLY A 1 87 ? -15.050 8.811 18.177 1.00 89.56 87 GLY A CA 1
ATOM 670 C C . GLY A 1 87 ? -13.920 8.280 17.292 1.00 89.56 87 GLY A C 1
ATOM 671 O O . GLY A 1 87 ? -12.785 8.747 17.396 1.00 89.56 87 GLY A O 1
ATOM 672 N N . PHE A 1 88 ? -14.239 7.300 16.450 1.00 88.50 88 PHE A N 1
ATOM 673 C CA . PHE A 1 88 ? -13.327 6.686 15.483 1.00 88.50 88 PHE A CA 1
ATOM 674 C C . PHE A 1 88 ? -13.999 6.712 14.105 1.00 88.50 88 PHE A C 1
ATOM 676 O O . PHE A 1 88 ? -15.225 6.587 14.035 1.00 88.50 88 PHE A O 1
ATOM 683 N N . GLU A 1 89 ? -13.213 6.917 13.050 1.00 72.81 89 GLU A N 1
ATOM 684 C CA . GLU A 1 89 ? -13.653 6.890 11.644 1.00 72.81 89 GLU A CA 1
ATOM 685 C C . GLU A 1 89 ? -13.340 5.547 10.983 1.00 72.81 89 GLU A C 1
ATOM 687 O O . GLU A 1 89 ? -12.279 4.967 11.316 1.00 72.81 89 GLU A O 1
#